Protein AF-A0A2N5Z6M2-F1 (afdb_monomer_lite)

Foldseek 3Di:
DVVVVVVVVVVVVVVPPPPDWPKDWDWADQLPPPFIKIKIKTWDDDVQKIFMKIWIQDRPPRDIAIWIQIDGPPDPDGDTDHDPVCVDPSNVSVVVVRCVVGFDAEDADDDLVVLQVLQQVQAKDADPDDPPDGIDGDSPGDDDPDDDDDDDGHDYDDDDPPSD

Sequence (164 aa):
MQKIKTISFLIVFISFHAFGQEISVKVKDFNDDGVLDTLKSFYEGGSGFGGKFCELINGKTKEIYELNTWGSYSQIKKCVIIPPALNKVENLKFLEAMNKEILPAKKNKPDASLQWILNSTFSNKVFLKHDYFDLIIFHHSEWNNEKLQLPSTYYICLKGDSLN

Radius of gyration: 23.34 Å; chains: 1; bounding box: 53×71×51 Å

Secondary structure (DSSP, 8-state):
-HHHHHHHHHHHHHTTS-----EEEEEE-SSSSSS-EEEEEEEEEETTEEEEEEEEE-TTT--EEEEE--EETT-S----PPPTTTTSGGGHHHHHHHHHHHS-EE-SS--HHHHHHHHHHHSEEE-SS-SS-SEEE---PPPP-SPP-----EE----SSTT-

pLDDT: mean 85.03, std 14.29, range [33.53, 98.5]

Structure (mmCIF, N/CA/C/O backbone):
data_AF-A0A2N5Z6M2-F1
#
_entry.id   AF-A0A2N5Z6M2-F1
#
loop_
_atom_site.group_PDB
_atom_site.id
_atom_site.type_symbol
_atom_site.label_atom_id
_atom_site.label_alt_id
_atom_site.label_comp_id
_atom_site.label_asym_id
_atom_site.label_entity_id
_atom_site.label_seq_id
_atom_site.pdbx_PDB_ins_code
_atom_site.Cartn_x
_atom_site.Cartn_y
_atom_site.Cartn_z
_atom_site.occupancy
_atom_site.B_iso_or_equiv
_atom_site.auth_seq_id
_atom_site.auth_comp_id
_atom_site.auth_asym_id
_atom_site.auth_atom_id
_atom_site.pdbx_PDB_model_num
ATOM 1 N N . MET A 1 1 ? -0.318 56.311 18.376 1.00 54.41 1 MET A N 1
ATOM 2 C CA . MET A 1 1 ? 0.200 55.626 17.164 1.00 54.41 1 MET A CA 1
ATOM 3 C C . MET A 1 1 ? 1.031 54.373 17.452 1.00 54.41 1 MET A C 1
ATOM 5 O O . MET A 1 1 ? 0.864 53.395 16.739 1.00 54.41 1 MET A O 1
ATOM 9 N N . GLN A 1 2 ? 1.892 54.355 18.478 1.00 56.62 2 GLN A N 1
ATOM 10 C CA . GLN A 1 2 ? 2.772 53.210 18.777 1.00 56.62 2 GLN A CA 1
ATOM 11 C C . GLN A 1 2 ? 2.006 51.940 19.205 1.00 56.62 2 GLN A C 1
ATOM 13 O O . GLN A 1 2 ? 2.271 50.873 18.670 1.00 56.62 2 GLN A O 1
ATOM 18 N N . LYS A 1 3 ? 0.964 52.071 20.044 1.00 53.31 3 LYS A N 1
ATOM 19 C CA . LYS A 1 3 ? 0.107 50.945 20.481 1.00 53.31 3 LYS A CA 1
ATOM 20 C C . LYS A 1 3 ? -0.637 50.236 19.335 1.00 53.31 3 LYS A C 1
ATOM 22 O O . LYS A 1 3 ? -0.810 49.026 19.386 1.00 53.31 3 LYS A O 1
ATOM 27 N N . ILE A 1 4 ? -1.033 50.968 18.288 1.00 58.31 4 ILE A N 1
ATOM 28 C CA . ILE A 1 4 ? -1.722 50.400 17.112 1.00 58.31 4 ILE A CA 1
ATOM 29 C C . ILE A 1 4 ? -0.740 49.570 16.273 1.00 58.31 4 ILE A C 1
ATOM 31 O O . ILE A 1 4 ? -1.076 48.471 15.848 1.00 58.31 4 ILE A O 1
ATOM 35 N N . LYS A 1 5 ? 0.508 50.042 16.118 1.00 54.25 5 LYS A N 1
ATOM 36 C CA . LYS A 1 5 ? 1.568 49.301 15.415 1.00 54.25 5 LYS A CA 1
ATOM 37 C C . LYS A 1 5 ? 1.941 47.995 16.130 1.00 54.25 5 LYS A C 1
ATOM 39 O O . LYS A 1 5 ? 2.175 46.996 15.461 1.00 54.25 5 LYS A O 1
ATOM 44 N N . THR A 1 6 ? 1.946 47.979 17.465 1.00 60.28 6 THR A N 1
ATOM 45 C CA . THR A 1 6 ? 2.231 46.767 18.258 1.00 60.28 6 THR A CA 1
ATOM 46 C C . THR A 1 6 ? 1.129 45.711 18.122 1.00 60.28 6 THR A C 1
ATOM 48 O O . THR A 1 6 ? 1.433 44.530 17.993 1.00 60.28 6 THR A O 1
ATOM 51 N N . ILE A 1 7 ? -0.143 46.126 18.086 1.00 60.22 7 ILE A N 1
ATOM 52 C CA . ILE A 1 7 ? -1.287 45.216 17.902 1.00 60.22 7 ILE A CA 1
ATOM 53 C C . ILE A 1 7 ? -1.278 44.609 16.493 1.00 60.22 7 ILE A C 1
ATOM 55 O O . ILE A 1 7 ? -1.448 43.401 16.348 1.00 60.22 7 ILE A O 1
ATOM 59 N N . SER A 1 8 ? -1.000 45.409 15.458 1.00 60.28 8 SER A N 1
ATOM 60 C CA . SER A 1 8 ? -0.868 44.894 14.089 1.00 60.28 8 SER A CA 1
ATOM 61 C C . SER A 1 8 ? 0.289 43.900 13.943 1.00 60.28 8 SER A C 1
ATOM 63 O O . SER A 1 8 ? 0.140 42.902 13.247 1.00 60.28 8 SER A O 1
ATOM 65 N N . PHE A 1 9 ? 1.415 44.120 14.630 1.00 59.31 9 PHE A N 1
ATOM 66 C CA . PHE A 1 9 ? 2.553 43.193 14.606 1.00 59.31 9 PHE A CA 1
ATOM 67 C C . PHE A 1 9 ? 2.221 41.843 15.270 1.00 59.31 9 PHE A C 1
ATOM 69 O O . PHE A 1 9 ? 2.621 40.792 14.773 1.00 59.31 9 PHE A O 1
ATOM 76 N N . LEU A 1 10 ? 1.429 41.859 16.348 1.00 59.31 10 LEU A N 1
ATOM 77 C CA . LEU A 1 10 ? 0.985 40.650 17.049 1.00 59.31 10 LEU A CA 1
ATOM 78 C C . LEU A 1 10 ? 0.003 39.812 16.206 1.00 59.31 10 LEU A C 1
ATOM 80 O O . LEU A 1 10 ? 0.108 38.589 16.172 1.00 59.31 10 LEU A O 1
ATOM 84 N N . ILE A 1 11 ? -0.912 40.464 15.479 1.00 60.91 11 ILE A N 1
ATOM 85 C CA . ILE A 1 11 ? -1.887 39.793 14.598 1.00 60.91 11 ILE A CA 1
ATOM 86 C C . ILE A 1 11 ? -1.182 39.091 13.426 1.00 60.91 11 ILE A C 1
ATOM 88 O O . ILE A 1 11 ? -1.547 37.973 13.057 1.00 60.91 11 ILE A O 1
ATOM 92 N N . VAL A 1 12 ? -0.125 39.700 12.881 1.00 60.72 12 VAL A N 1
ATOM 93 C CA . VAL A 1 12 ? 0.685 39.078 11.822 1.00 60.72 12 VAL A CA 1
ATOM 94 C C . VAL A 1 12 ? 1.414 37.836 12.350 1.00 60.72 12 VAL A C 1
ATOM 96 O O . VAL A 1 12 ? 1.376 36.805 11.690 1.00 60.72 12 VAL A O 1
ATOM 99 N N . PHE A 1 13 ? 1.985 37.865 13.560 1.00 57.84 13 PHE A N 1
ATOM 100 C CA . PHE A 1 13 ? 2.694 36.707 14.132 1.00 57.84 13 PHE A CA 1
ATOM 101 C C . PHE A 1 13 ? 1.789 35.507 14.466 1.00 57.84 13 PHE A C 1
ATOM 103 O O . PHE A 1 13 ? 2.201 34.358 14.287 1.00 57.84 13 PHE A O 1
ATOM 110 N N . ILE A 1 14 ? 0.545 35.751 14.892 1.00 58.34 14 ILE A N 1
ATOM 111 C CA . ILE A 1 14 ? -0.434 34.682 15.173 1.00 58.34 14 ILE A CA 1
ATOM 112 C C . ILE A 1 14 ? -0.875 33.977 13.877 1.00 58.34 14 ILE A C 1
ATOM 114 O O . ILE A 1 14 ? -1.179 32.787 13.887 1.00 58.34 14 ILE A O 1
ATOM 118 N N . SER A 1 15 ? -0.821 34.674 12.739 1.00 56.00 15 SER A N 1
ATOM 119 C CA . SER A 1 15 ? -1.231 34.136 11.434 1.00 56.00 15 SER A CA 1
ATOM 120 C C . SER A 1 15 ? -0.229 33.135 10.830 1.00 56.00 15 SER A C 1
ATOM 122 O O . SER A 1 15 ? -0.586 32.394 9.920 1.00 56.00 15 SER A O 1
ATOM 124 N N . PHE A 1 16 ? 1.015 33.080 11.328 1.00 53.47 16 PHE A N 1
ATOM 125 C CA . PHE A 1 16 ? 2.088 32.237 10.771 1.00 53.47 16 PHE A CA 1
ATOM 126 C C . PHE A 1 16 ? 2.223 30.836 11.398 1.00 53.47 16 PHE A C 1
ATOM 128 O O . PHE A 1 16 ? 3.071 30.064 10.961 1.00 53.47 16 PHE A O 1
ATOM 135 N N . HIS A 1 17 ? 1.397 30.468 12.385 1.00 48.59 17 HIS A N 1
ATOM 136 C CA . HIS A 1 17 ? 1.554 29.203 13.128 1.00 48.59 17 HIS A CA 1
ATOM 137 C C . HIS A 1 17 ? 0.588 28.078 12.709 1.00 48.59 17 HIS A C 1
ATOM 139 O O . HIS A 1 17 ? 0.512 27.056 13.383 1.00 48.59 17 HIS A O 1
ATOM 145 N N . ALA A 1 18 ? -0.139 28.227 11.598 1.00 49.69 18 ALA A N 1
ATOM 146 C CA . ALA A 1 18 ? -1.180 27.275 11.191 1.00 49.69 18 ALA A CA 1
ATOM 147 C C . ALA A 1 18 ? -0.801 26.354 10.012 1.00 49.69 18 ALA A C 1
ATOM 149 O O . ALA A 1 18 ? -1.686 25.835 9.336 1.00 49.69 18 ALA A O 1
ATOM 150 N N . PHE A 1 19 ? 0.487 26.096 9.767 1.00 49.47 19 PHE A N 1
ATOM 151 C CA . PHE A 1 19 ? 0.894 24.973 8.909 1.00 49.47 19 PHE A CA 1
ATOM 152 C C . PHE A 1 19 ? 0.887 23.679 9.735 1.00 49.47 19 PHE A C 1
ATOM 154 O O . PHE A 1 19 ? 1.931 23.152 10.108 1.00 49.47 19 PHE A O 1
ATOM 161 N N . GLY A 1 20 ? -0.308 23.209 10.097 1.00 55.62 20 GLY A N 1
ATOM 162 C CA . GLY A 1 20 ? -0.488 21.911 10.744 1.00 55.62 20 GLY A CA 1
ATOM 163 C C . GLY A 1 20 ? -0.348 20.784 9.723 1.00 55.62 20 GLY A C 1
ATOM 164 O O . GLY A 1 20 ? -0.907 20.872 8.630 1.00 55.62 20 GLY A O 1
ATOM 165 N N . GLN A 1 21 ? 0.386 19.725 10.071 1.00 67.75 21 GLN A N 1
ATOM 166 C CA . GLN A 1 21 ? 0.310 18.450 9.353 1.00 67.75 21 GLN A CA 1
ATOM 167 C C . GLN A 1 21 ? -1.160 18.003 9.319 1.00 67.75 21 GLN A C 1
ATOM 169 O O . GLN A 1 21 ? -1.847 18.057 10.341 1.00 67.75 21 GLN A O 1
ATOM 174 N N . GLU A 1 22 ? -1.664 17.597 8.152 1.00 74.62 22 GLU A N 1
ATOM 175 C CA . GLU A 1 22 ? -3.037 17.106 8.024 1.00 74.62 22 GLU A CA 1
ATOM 176 C C . GLU A 1 22 ? -3.124 15.726 8.687 1.00 74.62 22 GLU A C 1
ATOM 178 O O . GLU A 1 22 ? -2.757 14.709 8.097 1.00 74.62 22 GLU A O 1
ATOM 183 N N . ILE A 1 23 ? -3.546 15.713 9.952 1.00 88.94 23 ILE A N 1
ATOM 184 C CA . ILE A 1 23 ? -3.786 14.494 10.721 1.00 88.94 23 ILE A CA 1
ATOM 185 C C . ILE A 1 23 ? -5.243 14.085 10.502 1.00 88.94 23 ILE A C 1
ATOM 187 O O . ILE A 1 23 ? -6.164 14.809 10.882 1.00 88.94 23 ILE A O 1
ATOM 191 N N . SER A 1 24 ? -5.460 12.906 9.921 1.00 93.88 24 SER A N 1
ATOM 192 C CA . SER A 1 24 ? -6.771 12.265 9.862 1.00 93.88 24 SER A CA 1
ATOM 193 C C . SER A 1 24 ? -6.926 11.301 11.029 1.00 93.88 24 SER A C 1
ATOM 195 O O . SER A 1 24 ? -6.037 10.492 11.294 1.00 93.88 24 SER A O 1
ATOM 197 N N . VAL A 1 25 ? -8.071 11.351 11.707 1.00 96.69 25 VAL A N 1
ATOM 198 C CA . VAL A 1 25 ? -8.466 10.355 12.707 1.00 96.69 25 VAL A CA 1
ATOM 199 C C . VAL A 1 25 ? -9.883 9.903 12.390 1.00 96.69 25 VAL A C 1
ATOM 201 O O . VAL A 1 25 ? -10.806 10.715 12.336 1.00 96.69 25 VAL A O 1
ATOM 204 N N . LYS A 1 26 ? -10.063 8.601 12.174 1.00 97.81 26 LYS A N 1
ATOM 205 C CA . LYS A 1 26 ? -11.357 7.972 11.898 1.00 97.81 26 LYS A CA 1
ATOM 206 C C . LYS A 1 26 ? -11.610 6.896 12.941 1.00 97.81 26 LYS A C 1
ATOM 208 O O . LYS A 1 26 ? -10.765 6.033 13.154 1.00 97.81 26 LYS A O 1
ATOM 213 N N . VAL A 1 27 ? -12.779 6.947 13.568 1.00 98.06 27 VAL A N 1
ATOM 214 C CA . VAL A 1 27 ? -13.232 5.935 14.526 1.00 98.06 27 VAL A CA 1
ATOM 215 C C . VAL A 1 27 ? -14.420 5.216 13.911 1.00 98.06 27 VAL A C 1
ATOM 217 O O . VAL A 1 27 ? -15.441 5.839 13.619 1.00 98.06 27 VAL A O 1
ATOM 220 N N . LYS A 1 28 ? -14.255 3.925 13.645 1.00 97.81 28 LYS A N 1
ATOM 221 C CA . LYS A 1 28 ? -15.252 3.084 12.980 1.00 97.81 28 LYS A CA 1
ATOM 222 C C . LYS A 1 28 ? -14.946 1.625 13.303 1.00 97.81 28 LYS A C 1
ATOM 224 O O . LYS A 1 28 ? -13.788 1.280 13.465 1.00 97.81 28 LYS A O 1
ATOM 229 N N . ASP A 1 29 ? -15.968 0.786 13.351 1.00 97.75 29 ASP A N 1
ATOM 230 C CA . ASP A 1 29 ? -15.803 -0.661 13.216 1.00 97.75 29 ASP A CA 1
ATOM 231 C C . ASP A 1 29 ? -15.365 -0.974 11.770 1.00 97.75 29 ASP A C 1
ATOM 233 O O . ASP A 1 29 ? -16.144 -0.810 10.821 1.00 97.75 29 ASP A O 1
ATOM 237 N N . PHE A 1 30 ? -14.077 -1.272 11.571 1.00 97.44 30 PHE A N 1
ATOM 238 C CA . PHE A 1 30 ? -13.528 -1.532 10.235 1.00 97.44 30 PHE A CA 1
ATOM 239 C C . PHE A 1 30 ? -13.606 -3.009 9.851 1.00 97.44 30 PHE A C 1
ATOM 241 O O . PHE A 1 30 ? -13.607 -3.300 8.655 1.00 97.44 30 PHE A O 1
ATOM 248 N N . ASN A 1 31 ? -13.657 -3.932 10.817 1.00 96.50 31 ASN A N 1
ATOM 249 C CA . ASN A 1 31 ? -13.721 -5.375 10.568 1.00 96.50 31 ASN A CA 1
ATOM 250 C C . ASN A 1 31 ? -15.138 -5.977 10.710 1.00 96.50 31 ASN A C 1
ATOM 252 O O . ASN A 1 31 ? -15.329 -7.154 10.381 1.00 96.50 31 ASN A O 1
ATOM 256 N N . ASP A 1 32 ? -16.133 -5.165 11.065 1.00 96.12 32 ASP A N 1
ATOM 257 C CA . ASP A 1 32 ? -17.525 -5.528 11.355 1.00 96.12 32 ASP A CA 1
ATOM 258 C C . ASP A 1 32 ? -17.648 -6.530 12.521 1.00 96.12 32 ASP A C 1
ATOM 260 O O . ASP A 1 32 ? -18.444 -7.473 12.457 1.00 96.12 32 ASP A O 1
ATOM 264 N N . ASP A 1 33 ? -16.828 -6.374 13.567 1.00 96.38 33 ASP A N 1
ATOM 265 C CA . ASP A 1 33 ? -16.851 -7.239 14.757 1.00 96.38 33 ASP A CA 1
ATOM 266 C C . ASP A 1 33 ? -17.696 -6.693 15.925 1.00 96.38 33 ASP A C 1
ATOM 268 O O . ASP A 1 33 ? -17.813 -7.343 16.973 1.00 96.38 33 ASP A O 1
ATOM 272 N N . GLY A 1 34 ? -18.325 -5.530 15.730 1.00 97.31 34 GLY A N 1
ATOM 273 C CA . GLY A 1 34 ? -19.147 -4.830 16.711 1.00 97.31 34 GLY A CA 1
ATOM 274 C C . GLY A 1 34 ? -18.359 -3.928 17.665 1.00 97.31 34 GLY A C 1
ATOM 275 O O . GLY A 1 34 ? -18.972 -3.297 18.531 1.00 97.31 34 GLY A O 1
ATOM 276 N N . VAL A 1 35 ? -17.029 -3.846 17.540 1.00 98.12 35 VAL A N 1
ATOM 277 C CA . VAL A 1 35 ? -16.158 -2.992 18.356 1.00 98.12 35 VAL A CA 1
ATOM 278 C C . VAL A 1 35 ? -15.569 -1.869 17.500 1.00 98.12 35 VAL A C 1
ATOM 280 O O . VAL A 1 35 ? -15.160 -2.060 16.364 1.00 98.12 35 VAL A O 1
ATOM 283 N N . LEU A 1 36 ? -15.534 -0.650 18.045 1.00 98.50 36 LEU A N 1
ATOM 284 C CA . LEU A 1 36 ? -14.969 0.499 17.336 1.00 98.50 36 LEU A CA 1
ATOM 285 C C . LEU A 1 36 ? -13.439 0.459 17.330 1.00 98.50 36 LEU A C 1
ATOM 287 O O . LEU A 1 36 ? -12.815 0.439 18.392 1.00 98.50 36 LEU A O 1
ATOM 291 N N . ASP A 1 37 ? -12.853 0.583 16.145 1.00 98.44 37 ASP A N 1
ATOM 292 C CA . ASP A 1 37 ? -11.417 0.717 15.922 1.00 98.44 37 ASP A CA 1
ATOM 293 C C . ASP A 1 37 ? -11.022 2.180 15.681 1.00 98.44 37 ASP A C 1
ATOM 295 O O . ASP A 1 37 ? -11.861 3.056 15.453 1.00 98.44 37 ASP A O 1
ATOM 299 N N . THR A 1 38 ? -9.718 2.460 15.703 1.00 98.50 38 THR A N 1
ATOM 300 C CA . THR A 1 38 ? -9.173 3.791 15.391 1.00 98.50 38 THR A CA 1
ATOM 301 C C . THR A 1 38 ? -8.182 3.712 14.240 1.00 98.50 38 THR A C 1
ATOM 303 O O . THR A 1 38 ? -7.205 2.982 14.323 1.00 98.50 38 THR A O 1
ATOM 306 N N . LEU A 1 39 ? -8.396 4.511 13.198 1.00 98.25 39 LEU A N 1
ATOM 307 C CA . LEU A 1 39 ? -7.478 4.696 12.078 1.00 98.25 39 LEU A CA 1
ATOM 308 C C . LEU A 1 39 ? -6.929 6.120 12.124 1.00 98.25 39 LEU A C 1
ATOM 310 O O . LEU A 1 39 ? -7.695 7.081 12.035 1.00 98.25 39 LEU A O 1
ATOM 314 N N . LYS A 1 40 ? -5.614 6.261 12.243 1.00 97.75 40 LYS A N 1
ATOM 315 C CA . LYS A 1 40 ? -4.915 7.542 12.163 1.00 97.75 40 LYS A CA 1
ATOM 316 C C . LYS A 1 40 ? -4.068 7.576 10.908 1.00 97.75 40 LYS A C 1
ATOM 318 O O . LYS A 1 40 ? -3.464 6.571 10.540 1.00 97.75 40 LYS A O 1
ATOM 323 N N . SER A 1 41 ? -3.990 8.726 10.262 1.00 96.44 41 SER A N 1
ATOM 324 C CA . SER A 1 41 ? -3.071 8.938 9.152 1.00 96.44 41 SER A CA 1
ATOM 325 C C . SER A 1 41 ? -2.539 10.360 9.168 1.00 96.44 41 SER A C 1
ATOM 327 O O . SER A 1 41 ? -3.187 11.273 9.677 1.00 96.44 41 SER A O 1
ATOM 329 N N . PHE A 1 42 ? -1.345 10.552 8.626 1.00 94.69 42 PHE A N 1
ATOM 330 C CA . PHE A 1 42 ? -0.809 11.882 8.370 1.00 94.69 42 PHE A CA 1
ATOM 331 C C . PHE A 1 42 ? 0.147 11.847 7.186 1.00 94.69 42 PHE A C 1
ATOM 333 O O . PHE A 1 42 ? 0.745 10.813 6.872 1.00 94.69 42 PHE A O 1
ATOM 340 N N . TYR A 1 43 ? 0.278 12.986 6.512 1.00 92.56 43 TYR A N 1
ATOM 341 C CA . TYR A 1 43 ? 1.350 13.205 5.551 1.00 92.56 43 TYR A CA 1
ATOM 342 C C . TYR A 1 43 ? 2.532 13.873 6.248 1.00 92.56 43 TYR A C 1
ATOM 344 O O . TYR A 1 43 ? 2.373 14.894 6.916 1.00 92.56 43 TYR A O 1
ATOM 352 N N . GLU A 1 44 ? 3.720 13.323 6.036 1.00 89.31 44 GLU A N 1
ATOM 353 C CA . GLU A 1 44 ? 4.975 13.933 6.449 1.00 89.31 44 GLU A CA 1
ATOM 354 C C . GLU A 1 44 ? 5.879 14.108 5.231 1.00 89.31 44 GLU A C 1
ATOM 356 O O . GLU A 1 44 ? 5.991 13.227 4.373 1.00 89.31 44 GLU A O 1
ATOM 361 N N . GLY A 1 45 ? 6.523 15.269 5.138 1.00 88.44 45 GLY A N 1
ATOM 362 C CA . GLY A 1 45 ? 7.422 15.584 4.041 1.00 88.44 45 GLY A CA 1
ATOM 363 C C . GLY A 1 45 ? 8.437 16.651 4.420 1.00 88.44 45 GLY A C 1
ATOM 364 O O . GLY A 1 45 ? 8.177 17.518 5.250 1.00 88.44 45 GLY A O 1
ATOM 365 N N . GLY A 1 46 ? 9.596 16.579 3.778 1.00 86.38 46 GLY A N 1
ATOM 366 C CA . GLY A 1 46 ? 10.697 17.525 3.906 1.00 86.38 46 GLY A CA 1
ATOM 367 C C . GLY A 1 46 ? 11.406 17.723 2.569 1.00 86.38 46 GLY A C 1
ATOM 368 O O . GLY A 1 46 ? 10.859 17.419 1.505 1.00 86.38 46 GLY A O 1
ATOM 369 N N . SER A 1 47 ? 12.635 18.237 2.608 1.00 87.31 47 SER A N 1
ATOM 370 C CA . SER A 1 47 ? 13.423 18.468 1.393 1.00 87.31 47 SER A CA 1
ATOM 371 C C . SER A 1 47 ? 13.798 17.138 0.728 1.00 87.31 47 SER A C 1
ATOM 373 O O . SER A 1 47 ? 14.653 16.407 1.219 1.00 87.31 47 SER A O 1
ATOM 375 N N . GLY A 1 48 ? 13.129 16.810 -0.381 1.00 89.12 48 GLY A N 1
ATOM 376 C CA . GLY A 1 48 ? 13.429 15.639 -1.213 1.00 89.12 48 GLY A CA 1
ATOM 377 C C . GLY A 1 48 ? 12.767 14.320 -0.798 1.00 89.12 48 GLY A C 1
ATOM 378 O O . GLY A 1 48 ? 12.904 13.336 -1.522 1.00 89.12 48 GLY A O 1
ATOM 379 N N . PHE A 1 49 ? 12.032 14.276 0.314 1.00 92.69 49 PHE A N 1
ATOM 380 C CA . PHE A 1 49 ? 11.463 13.040 0.855 1.00 92.69 49 PHE A CA 1
ATOM 381 C C . PHE A 1 49 ? 10.087 13.278 1.468 1.00 92.69 49 PHE A C 1
ATOM 383 O O . PHE A 1 49 ? 9.870 14.303 2.113 1.00 92.69 49 PHE A O 1
ATOM 390 N N . GLY A 1 50 ? 9.177 12.319 1.314 1.00 92.50 50 GLY A N 1
ATOM 391 C CA . GLY A 1 50 ? 7.877 12.378 1.968 1.00 92.50 50 GLY A CA 1
ATOM 392 C C . GLY A 1 50 ? 7.013 11.148 1.734 1.00 92.50 50 GLY A C 1
ATOM 393 O O . GLY A 1 50 ? 7.373 10.213 1.009 1.00 92.50 50 GLY A O 1
ATOM 394 N N . GLY A 1 51 ? 5.851 11.146 2.374 1.00 92.62 51 GLY A N 1
ATOM 395 C CA . GLY A 1 51 ? 4.857 10.095 2.240 1.00 92.62 51 GLY A CA 1
ATOM 396 C C . GLY A 1 51 ? 3.790 10.167 3.321 1.00 92.62 51 GLY A C 1
ATOM 397 O O . GLY A 1 51 ? 3.799 11.038 4.186 1.00 92.62 51 GLY A O 1
ATOM 398 N N . LYS A 1 52 ? 2.855 9.225 3.255 1.00 94.00 52 LYS A N 1
ATOM 399 C CA . LYS A 1 52 ? 1.810 9.063 4.261 1.00 94.00 52 LYS A CA 1
ATOM 400 C C . LYS A 1 52 ? 2.197 7.967 5.238 1.00 94.00 52 LYS A C 1
ATOM 402 O O . LYS A 1 52 ? 2.694 6.927 4.812 1.00 94.00 52 LYS A O 1
ATOM 407 N N . PHE A 1 53 ? 1.905 8.182 6.507 1.00 95.31 53 PHE A N 1
ATOM 408 C CA . PHE A 1 53 ? 1.881 7.146 7.529 1.00 95.31 53 PHE A CA 1
ATOM 409 C C . PHE A 1 53 ? 0.428 6.851 7.902 1.00 95.31 53 PHE A C 1
ATOM 411 O O . PHE A 1 53 ? -0.416 7.750 7.875 1.00 95.31 53 PHE A O 1
ATOM 418 N N . CYS A 1 54 ? 0.130 5.598 8.230 1.00 96.69 54 CYS A N 1
ATOM 419 C CA . CYS A 1 54 ? -1.162 5.187 8.747 1.00 96.69 54 CYS A CA 1
ATOM 420 C C . CYS A 1 54 ? -1.018 4.109 9.815 1.00 96.69 54 CYS A C 1
ATOM 422 O O . CYS A 1 54 ? -0.311 3.120 9.627 1.00 96.69 54 CYS A O 1
ATOM 424 N N . GLU A 1 55 ? -1.741 4.319 10.908 1.00 97.44 55 GLU A N 1
ATOM 425 C CA . GLU A 1 55 ? -1.849 3.445 12.067 1.00 97.44 55 GLU A CA 1
ATOM 426 C C . GLU A 1 55 ? -3.311 3.015 12.213 1.00 97.44 55 GLU A C 1
ATOM 428 O O . GLU A 1 55 ? -4.211 3.857 12.204 1.00 97.44 55 GLU A O 1
ATOM 433 N N . LEU A 1 56 ? -3.553 1.718 12.372 1.00 98.31 56 LEU A N 1
ATOM 434 C CA . LEU A 1 56 ? -4.846 1.166 12.758 1.00 98.31 56 LEU A CA 1
ATOM 435 C C . LEU A 1 56 ? -4.705 0.477 14.113 1.00 98.31 56 LEU A C 1
ATOM 437 O O . LEU A 1 56 ? -3.874 -0.411 14.276 1.00 98.31 56 LEU A O 1
ATOM 441 N N . ILE A 1 57 ? -5.544 0.867 15.068 1.00 98.31 57 ILE A N 1
ATOM 442 C CA . ILE A 1 57 ? -5.636 0.274 16.402 1.00 98.31 57 ILE A CA 1
ATOM 443 C C . ILE A 1 57 ? -6.938 -0.518 16.478 1.00 98.31 57 ILE A C 1
ATOM 445 O O . ILE A 1 57 ? -8.020 0.072 16.406 1.00 98.31 57 ILE A O 1
ATOM 449 N N . ASN A 1 58 ? -6.828 -1.832 16.671 1.00 97.94 58 ASN A N 1
ATOM 450 C CA . ASN A 1 58 ? -7.976 -2.706 16.881 1.00 97.94 58 ASN A CA 1
ATOM 451 C C . ASN A 1 58 ? -8.630 -2.385 18.237 1.00 97.94 58 ASN A C 1
ATOM 453 O O . ASN A 1 58 ? -7.991 -2.449 19.293 1.00 97.94 58 ASN A O 1
ATOM 457 N N . GLY A 1 59 ? -9.917 -2.050 18.226 1.00 97.69 59 GLY A N 1
ATOM 458 C CA . GLY A 1 59 ? -10.672 -1.676 19.417 1.00 97.69 59 GLY A CA 1
ATOM 459 C C . GLY A 1 59 ? -10.776 -2.789 20.455 1.00 97.69 59 GLY A C 1
ATOM 460 O O . GLY A 1 59 ? -10.745 -2.513 21.661 1.00 97.69 59 GLY A O 1
ATOM 461 N N . LYS A 1 60 ? -10.856 -4.035 19.986 1.00 96.62 60 LYS A N 1
ATOM 462 C CA . LYS A 1 60 ? -11.062 -5.252 20.770 1.00 96.62 60 LYS A CA 1
ATOM 463 C C . LYS A 1 60 ? -9.760 -5.828 21.316 1.00 96.62 60 LYS A C 1
ATOM 465 O O . LYS A 1 60 ? -9.683 -6.112 22.508 1.00 96.62 60 LYS A O 1
ATOM 470 N N . THR A 1 61 ? -8.743 -5.994 20.468 1.00 96.38 61 THR A N 1
ATOM 471 C CA . THR A 1 61 ? -7.469 -6.640 20.848 1.00 96.38 61 THR A CA 1
ATOM 472 C C . THR A 1 61 ? -6.394 -5.653 21.292 1.00 96.38 61 THR A C 1
ATOM 474 O O . THR A 1 61 ? -5.437 -6.061 21.943 1.00 96.38 61 THR A O 1
ATOM 477 N N . LYS A 1 62 ? -6.548 -4.361 20.966 1.00 97.12 62 LYS A N 1
ATOM 478 C CA . LYS A 1 62 ? -5.527 -3.309 21.136 1.00 97.12 62 LYS A CA 1
ATOM 479 C C . LYS A 1 62 ? -4.257 -3.520 20.309 1.00 97.12 62 LYS A C 1
ATOM 481 O O . LYS A 1 62 ? -3.284 -2.798 20.505 1.00 97.12 62 LYS A O 1
ATOM 486 N N . GLU A 1 63 ? -4.268 -4.468 19.373 1.00 96.62 63 GLU A N 1
ATOM 487 C CA . GLU A 1 63 ? -3.197 -4.620 18.391 1.00 96.62 63 GLU A CA 1
ATOM 488 C C . GLU A 1 63 ? -3.108 -3.384 17.495 1.00 96.62 63 GLU A C 1
ATOM 490 O O . GLU A 1 63 ? -4.123 -2.765 17.160 1.00 96.62 63 GLU A O 1
ATOM 495 N N . ILE A 1 64 ? -1.880 -3.056 17.099 1.00 97.12 64 ILE A N 1
ATOM 496 C CA . ILE A 1 64 ? -1.559 -1.898 16.272 1.00 97.12 64 ILE A CA 1
ATOM 497 C C . ILE A 1 64 ? -0.959 -2.391 14.958 1.00 97.12 64 ILE A C 1
ATOM 499 O O . ILE A 1 64 ? -0.042 -3.214 14.947 1.00 97.12 64 ILE A O 1
ATOM 503 N N . TYR A 1 65 ? -1.488 -1.876 13.855 1.00 97.06 65 TYR A N 1
ATOM 504 C CA . TYR A 1 65 ? -1.044 -2.159 12.499 1.00 97.06 65 TYR A CA 1
ATOM 505 C C . TYR A 1 65 ? -0.573 -0.866 11.846 1.00 97.06 65 TYR A C 1
ATOM 507 O O . TYR A 1 65 ? -1.266 0.147 11.902 1.00 97.06 65 TYR A O 1
ATOM 515 N N . GLU A 1 66 ? 0.583 -0.904 11.190 1.00 96.12 66 GLU A N 1
ATOM 516 C CA . GLU A 1 66 ? 1.198 0.276 10.585 1.00 96.12 66 GLU A CA 1
ATOM 517 C C . GLU A 1 66 ? 1.517 0.040 9.111 1.00 96.12 66 GLU A C 1
ATOM 519 O O . GLU A 1 66 ? 1.981 -1.032 8.715 1.00 96.12 66 GLU A O 1
ATOM 524 N N . LEU A 1 67 ? 1.291 1.069 8.297 1.00 95.50 67 LEU A N 1
ATOM 525 C CA . LEU A 1 67 ? 1.731 1.140 6.910 1.00 95.50 67 LEU A CA 1
ATOM 526 C C . LEU A 1 67 ? 2.235 2.549 6.611 1.00 95.50 67 LEU A C 1
ATOM 528 O O . LEU A 1 67 ? 1.685 3.541 7.088 1.00 95.50 67 LEU A O 1
ATOM 532 N N . ASN A 1 68 ? 3.250 2.653 5.758 1.00 93.44 68 A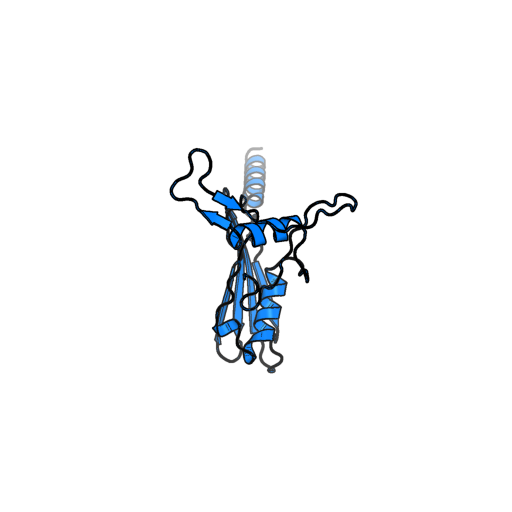SN A N 1
ATOM 533 C CA . ASN A 1 68 ? 3.701 3.943 5.262 1.00 93.44 68 ASN A CA 1
ATOM 534 C C . ASN A 1 68 ? 4.063 3.890 3.779 1.00 93.44 68 ASN A C 1
ATOM 536 O O . ASN A 1 68 ? 4.346 2.839 3.204 1.00 93.44 68 ASN A O 1
ATOM 540 N N . THR A 1 69 ? 4.032 5.062 3.160 1.00 93.81 69 THR A N 1
ATOM 541 C CA . THR A 1 69 ? 4.408 5.282 1.766 1.00 93.81 69 THR A CA 1
ATOM 542 C C . THR A 1 69 ? 5.591 6.235 1.690 1.00 93.81 69 THR A C 1
ATOM 544 O O . THR A 1 69 ? 5.667 7.051 0.776 1.00 93.81 69 THR A O 1
ATOM 547 N N . TRP A 1 70 ? 6.523 6.175 2.639 1.00 92.06 70 TRP A N 1
ATOM 548 C CA . TRP A 1 70 ? 7.692 7.049 2.651 1.00 92.06 70 TRP A CA 1
ATOM 549 C C . TRP A 1 70 ? 8.658 6.749 1.503 1.00 92.06 70 TRP A C 1
ATOM 551 O O . TRP A 1 70 ? 8.820 5.611 1.067 1.00 92.06 70 TRP A O 1
ATOM 561 N N . GLY A 1 71 ? 9.272 7.794 0.953 1.00 91.81 71 GLY A 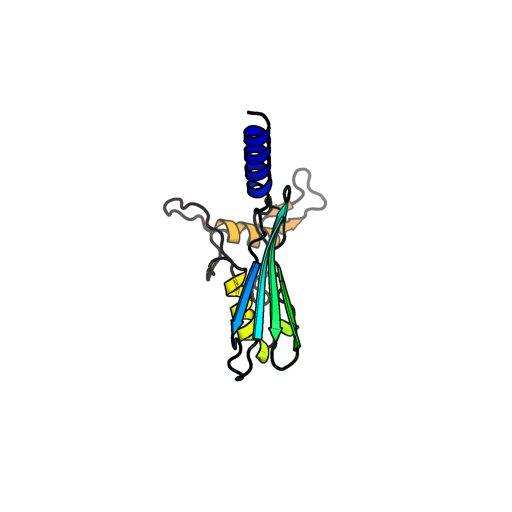N 1
ATOM 562 C CA . GLY A 1 71 ? 10.308 7.660 -0.065 1.00 91.81 71 GLY A CA 1
ATOM 563 C C . GLY A 1 71 ? 10.729 8.994 -0.663 1.00 91.81 71 GLY A C 1
ATOM 564 O O . GLY A 1 71 ? 10.106 10.028 -0.421 1.00 91.81 71 GLY A O 1
ATOM 565 N N . SER A 1 72 ? 11.787 8.952 -1.470 1.00 91.31 72 SER A N 1
ATOM 566 C CA . SER A 1 72 ? 12.274 10.134 -2.182 1.00 91.31 72 SER A CA 1
ATOM 567 C C . SER A 1 72 ? 11.272 10.587 -3.245 1.00 91.31 72 SER A C 1
ATOM 569 O O . SER A 1 72 ? 10.690 9.756 -3.946 1.00 91.31 72 SER A O 1
ATOM 571 N N . TYR A 1 73 ? 11.126 11.899 -3.430 1.00 88.38 73 TYR A N 1
ATOM 572 C CA . TYR A 1 73 ? 10.320 12.464 -4.520 1.00 88.38 73 TYR A CA 1
ATOM 573 C C . TYR A 1 73 ? 10.882 12.141 -5.912 1.00 88.38 73 TYR A C 1
ATOM 575 O O . TYR A 1 73 ? 10.159 12.229 -6.898 1.00 88.38 73 TYR A O 1
ATOM 583 N N . SER A 1 74 ? 12.153 11.734 -6.002 1.00 88.44 74 SER A N 1
ATOM 584 C CA . SER A 1 74 ? 12.776 11.287 -7.253 1.00 88.44 74 SER A CA 1
ATOM 585 C C . SER A 1 74 ? 12.463 9.830 -7.624 1.00 88.44 74 SER A C 1
ATOM 587 O O . SER A 1 74 ? 12.880 9.366 -8.684 1.00 88.44 74 SER A O 1
ATOM 589 N N . GLN A 1 75 ? 11.749 9.082 -6.775 1.00 89.19 75 GLN A N 1
ATOM 590 C CA . GLN A 1 75 ? 11.386 7.697 -7.072 1.00 89.19 75 GLN A CA 1
ATOM 591 C C . GLN A 1 75 ? 10.254 7.622 -8.102 1.00 89.19 75 GLN A C 1
ATOM 593 O O . GLN A 1 75 ? 9.153 8.112 -7.871 1.00 89.19 75 GLN A O 1
ATOM 598 N N . ILE A 1 76 ? 10.501 6.909 -9.203 1.00 87.50 76 ILE A N 1
ATOM 599 C CA . ILE A 1 76 ? 9.491 6.615 -10.236 1.00 87.50 76 ILE A CA 1
ATOM 600 C C . ILE A 1 76 ? 8.541 5.469 -9.848 1.00 87.50 76 ILE A C 1
ATOM 602 O O . ILE A 1 76 ? 7.470 5.325 -10.431 1.00 87.50 76 ILE A O 1
ATOM 606 N N . LYS A 1 77 ? 8.927 4.640 -8.866 1.00 89.50 77 LYS A N 1
ATOM 607 C CA . LYS A 1 77 ? 8.100 3.578 -8.272 1.00 89.50 77 LYS A CA 1
ATOM 608 C C . LYS A 1 77 ? 8.393 3.433 -6.782 1.00 89.50 77 LYS A C 1
ATOM 610 O O . LYS A 1 77 ? 9.510 3.697 -6.340 1.00 89.50 77 LYS A O 1
ATOM 615 N N . LYS A 1 78 ? 7.408 2.940 -6.031 1.00 90.00 78 LYS A N 1
ATOM 616 C CA . LYS A 1 78 ? 7.523 2.630 -4.602 1.00 90.00 78 LYS A CA 1
ATOM 617 C C . LYS A 1 78 ? 6.886 1.278 -4.313 1.00 90.00 78 LYS A C 1
ATOM 619 O O . LYS A 1 78 ? 5.792 1.002 -4.800 1.00 90.00 78 LYS A O 1
ATOM 624 N N . CYS A 1 79 ? 7.564 0.460 -3.516 1.00 89.44 79 CYS A N 1
ATOM 625 C CA . CYS A 1 79 ? 7.023 -0.798 -3.014 1.00 89.44 79 CYS A CA 1
ATOM 626 C C . CYS A 1 79 ? 6.592 -0.599 -1.563 1.00 89.44 79 CYS A C 1
ATOM 628 O O . CYS A 1 79 ? 7.411 -0.230 -0.726 1.00 89.44 79 CYS A O 1
ATOM 630 N N . VAL A 1 80 ? 5.317 -0.849 -1.273 1.00 91.56 80 VAL A N 1
ATOM 631 C CA . VAL A 1 80 ? 4.790 -0.873 0.095 1.00 91.56 80 VAL A CA 1
ATOM 632 C C . VAL A 1 80 ? 4.657 -2.333 0.500 1.00 91.56 80 VAL A C 1
ATOM 634 O O . VAL A 1 80 ? 3.889 -3.080 -0.107 1.00 91.56 80 VAL A O 1
ATOM 637 N N . ILE A 1 81 ? 5.449 -2.753 1.483 1.00 89.12 81 ILE A N 1
ATOM 638 C CA . ILE A 1 81 ? 5.428 -4.126 1.991 1.00 89.12 81 ILE A CA 1
ATOM 639 C C . ILE A 1 81 ? 4.292 -4.233 3.004 1.00 89.12 81 ILE A C 1
ATOM 641 O O . ILE A 1 81 ? 4.243 -3.460 3.958 1.00 89.12 81 ILE A O 1
ATOM 645 N N . ILE A 1 82 ? 3.389 -5.192 2.803 1.00 91.12 82 ILE A N 1
ATOM 646 C CA . ILE A 1 82 ? 2.312 -5.465 3.756 1.00 91.12 82 ILE A CA 1
ATOM 647 C C . ILE A 1 82 ? 2.853 -6.365 4.875 1.00 91.12 82 ILE A C 1
ATOM 649 O O . ILE A 1 82 ? 3.332 -7.464 4.575 1.00 91.12 82 ILE A O 1
ATOM 653 N N . PRO A 1 83 ? 2.777 -5.952 6.154 1.00 90.25 83 PRO A N 1
ATOM 654 C CA . PRO A 1 83 ? 3.203 -6.782 7.273 1.00 90.25 83 PRO A CA 1
ATOM 655 C C . PRO A 1 83 ? 2.444 -8.119 7.309 1.00 90.25 83 PRO A C 1
ATOM 657 O O . PRO A 1 83 ? 1.224 -8.123 7.122 1.00 90.25 83 PRO A O 1
ATOM 660 N N . PRO A 1 84 ? 3.104 -9.253 7.622 1.00 91.38 84 PRO A N 1
ATOM 661 C CA . PRO A 1 84 ? 2.447 -10.562 7.652 1.00 91.38 84 PRO A CA 1
ATOM 662 C C . PRO A 1 84 ? 1.217 -10.621 8.562 1.00 91.38 84 PRO A C 1
ATOM 664 O O . PRO A 1 84 ? 0.232 -11.264 8.215 1.00 91.38 84 PRO A O 1
ATOM 667 N N . ALA A 1 85 ? 1.243 -9.913 9.697 1.00 92.62 85 ALA A N 1
ATOM 668 C CA . ALA A 1 85 ? 0.112 -9.838 10.619 1.00 92.62 85 ALA A CA 1
ATOM 669 C C . ALA A 1 85 ? -1.125 -9.182 9.983 1.00 92.62 85 ALA A C 1
ATOM 671 O O . ALA A 1 85 ? -2.240 -9.649 10.194 1.00 92.62 85 ALA A O 1
ATO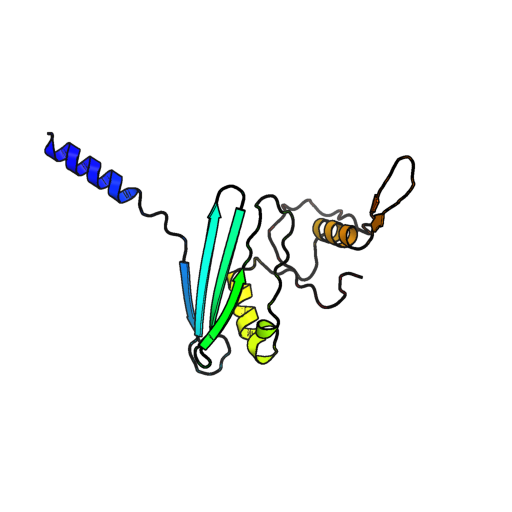M 672 N N . LEU A 1 86 ? -0.930 -8.148 9.162 1.00 92.38 86 LEU A N 1
ATOM 673 C CA . LEU A 1 86 ? -2.009 -7.448 8.463 1.00 92.38 86 LEU A CA 1
ATOM 674 C C . LEU A 1 86 ? -2.514 -8.233 7.237 1.00 92.38 86 LEU A C 1
ATOM 676 O O . LEU A 1 86 ? -3.641 -8.042 6.797 1.00 92.38 86 LEU A O 1
ATOM 680 N N . ASN A 1 87 ? -1.695 -9.145 6.704 1.00 91.31 87 ASN A N 1
ATOM 681 C CA . ASN A 1 87 ? -2.044 -10.004 5.569 1.00 91.31 87 ASN A CA 1
ATOM 682 C C . ASN A 1 87 ? -2.790 -11.295 5.969 1.00 91.31 87 ASN A C 1
ATOM 684 O O . ASN A 1 87 ? -3.058 -12.144 5.117 1.00 91.31 87 ASN A O 1
ATOM 688 N N . LYS A 1 88 ? -3.103 -11.480 7.257 1.00 93.75 88 LYS A N 1
ATOM 689 C CA . LYS A 1 88 ? -3.927 -12.604 7.720 1.00 93.75 88 LYS A CA 1
ATOM 690 C C . LYS A 1 88 ? -5.388 -12.421 7.302 1.00 93.75 88 LYS A C 1
ATOM 692 O O . LYS A 1 88 ? -5.856 -11.292 7.159 1.00 93.75 88 LYS A O 1
ATOM 697 N N . VAL A 1 89 ? -6.116 -13.528 7.135 1.00 93.81 89 VAL A N 1
ATOM 698 C CA . VAL A 1 89 ? -7.505 -13.526 6.635 1.00 93.81 89 VAL A CA 1
ATOM 699 C C . VAL A 1 89 ? -8.419 -12.680 7.523 1.00 93.81 89 VAL A C 1
ATOM 701 O O . VAL A 1 89 ? -9.208 -11.886 7.016 1.00 93.81 89 VAL A O 1
ATOM 704 N N . GLU A 1 90 ? -8.260 -12.793 8.838 1.00 93.12 90 GLU A N 1
ATOM 705 C CA . GLU A 1 90 ? -9.003 -12.037 9.847 1.00 93.12 90 GLU A CA 1
ATOM 706 C C . GLU A 1 90 ? -8.776 -10.516 9.777 1.00 93.12 90 GLU A C 1
ATOM 708 O O . GLU A 1 90 ? -9.644 -9.749 10.186 1.00 93.12 90 GLU A O 1
ATOM 713 N N . ASN A 1 91 ? -7.656 -10.071 9.198 1.00 95.44 91 ASN A N 1
ATOM 714 C CA . ASN A 1 91 ? -7.248 -8.667 9.149 1.00 95.44 91 ASN A CA 1
ATOM 715 C C . ASN A 1 91 ? -7.411 -8.033 7.757 1.00 95.44 91 ASN A C 1
ATOM 717 O O . ASN A 1 91 ? -7.071 -6.865 7.566 1.00 95.44 91 ASN A O 1
ATOM 721 N N . LEU A 1 92 ? -7.966 -8.750 6.771 1.00 94.75 92 LEU A N 1
ATOM 722 C CA . LEU A 1 92 ? -8.098 -8.237 5.400 1.00 94.75 92 LEU A CA 1
ATOM 723 C C . LEU A 1 92 ? -8.935 -6.956 5.308 1.00 94.75 92 LEU A C 1
ATOM 725 O O . LEU A 1 92 ? -8.626 -6.086 4.495 1.00 94.75 92 LEU A O 1
ATOM 729 N N . LYS A 1 93 ? -9.959 -6.807 6.154 1.00 97.12 93 LYS A N 1
ATOM 730 C CA . LYS A 1 93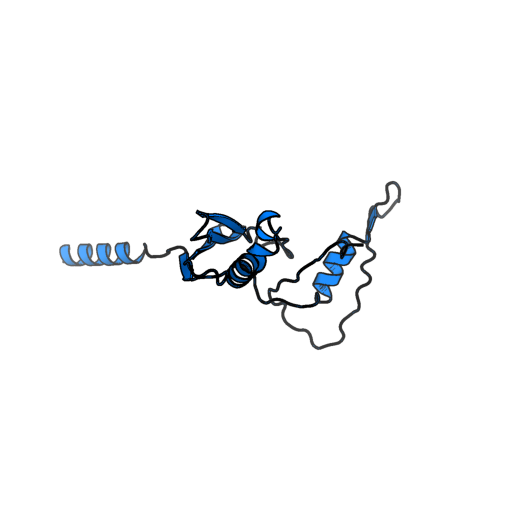 ? -10.766 -5.579 6.206 1.00 97.12 93 LYS A CA 1
ATOM 731 C C . LYS A 1 93 ? -9.981 -4.388 6.764 1.00 97.12 93 LYS A C 1
ATOM 733 O O . LYS A 1 93 ? -10.110 -3.277 6.255 1.00 97.12 93 LYS A O 1
ATOM 738 N N . PHE A 1 94 ? -9.104 -4.622 7.743 1.00 97.69 94 PHE A N 1
ATOM 739 C CA . PHE A 1 94 ? -8.161 -3.605 8.216 1.00 97.69 94 PHE A CA 1
ATOM 740 C C . PHE A 1 94 ? -7.182 -3.206 7.119 1.00 97.69 94 PHE A C 1
ATOM 742 O O . PHE A 1 94 ? -7.001 -2.017 6.863 1.00 97.69 94 PHE A O 1
ATOM 749 N N . LEU A 1 95 ? -6.618 -4.183 6.405 1.00 96.31 95 LEU A N 1
ATOM 750 C CA . LEU A 1 95 ? -5.747 -3.920 5.262 1.00 96.31 95 LEU A CA 1
ATOM 751 C C . LEU A 1 95 ? -6.455 -3.085 4.184 1.00 96.31 95 LEU A C 1
ATOM 753 O O . LEU A 1 95 ? -5.870 -2.149 3.643 1.00 96.31 95 LEU A O 1
ATOM 757 N N . GLU A 1 96 ? -7.713 -3.396 3.868 1.00 95.69 96 GLU A N 1
ATOM 758 C CA . GLU A 1 96 ? -8.515 -2.622 2.916 1.00 95.69 96 GLU A CA 1
ATOM 759 C C . GLU A 1 96 ? -8.736 -1.180 3.391 1.00 95.69 96 GLU A C 1
ATOM 761 O O . GLU A 1 96 ? -8.527 -0.241 2.616 1.00 95.69 96 GLU A O 1
ATOM 766 N N . ALA A 1 97 ? -9.099 -0.993 4.663 1.00 97.06 97 ALA A N 1
ATOM 767 C CA . ALA A 1 97 ? -9.294 0.323 5.261 1.00 97.06 97 ALA A CA 1
ATOM 768 C C . ALA A 1 97 ? -8.013 1.170 5.215 1.00 97.06 97 ALA A C 1
ATOM 770 O O . ALA A 1 97 ? -8.052 2.317 4.766 1.00 97.06 97 ALA A O 1
ATOM 771 N N . MET A 1 98 ? -6.871 0.592 5.600 1.00 97.19 98 MET A N 1
ATOM 772 C CA . MET A 1 98 ? -5.577 1.276 5.558 1.00 97.19 98 MET A CA 1
ATOM 773 C C . MET A 1 98 ? -5.147 1.592 4.120 1.00 97.19 98 MET A C 1
ATOM 775 O O . MET A 1 98 ? -4.721 2.709 3.835 1.00 97.19 98 MET A O 1
ATOM 779 N N . ASN A 1 99 ? -5.318 0.660 3.176 1.00 95.69 99 ASN A N 1
ATOM 780 C CA . ASN A 1 99 ? -4.995 0.896 1.766 1.00 95.69 99 ASN A CA 1
ATOM 781 C C . ASN A 1 99 ? -5.818 2.042 1.174 1.00 95.69 99 ASN A C 1
ATOM 783 O O . ASN A 1 99 ? -5.273 2.874 0.454 1.00 95.69 99 ASN A O 1
ATOM 787 N N . LYS A 1 100 ? -7.115 2.115 1.493 1.00 95.06 100 LYS A N 1
ATOM 788 C CA . LYS A 1 100 ? -7.989 3.210 1.051 1.00 95.06 100 LYS A CA 1
ATOM 789 C C . LYS A 1 100 ? -7.544 4.574 1.590 1.00 95.06 100 LYS A C 1
ATOM 791 O O . LYS A 1 100 ? -7.819 5.592 0.960 1.00 95.06 100 LYS A O 1
ATOM 796 N N . GLU A 1 101 ? -6.878 4.591 2.739 1.00 95.25 101 GLU A N 1
ATOM 797 C CA . GLU A 1 101 ? -6.400 5.806 3.392 1.00 95.25 101 GLU A CA 1
ATOM 798 C C . GLU A 1 101 ? -5.095 6.338 2.780 1.00 95.25 101 GLU A C 1
ATOM 800 O O . GLU A 1 101 ? -4.963 7.539 2.511 1.00 95.25 101 GLU A O 1
ATOM 805 N N . ILE A 1 102 ? -4.119 5.452 2.545 1.00 93.94 102 ILE A N 1
ATOM 806 C CA . ILE A 1 102 ? -2.759 5.874 2.171 1.00 93.94 102 ILE A CA 1
ATOM 807 C C . ILE A 1 102 ? -2.387 5.646 0.714 1.00 93.94 102 ILE A C 1
ATOM 809 O O . ILE A 1 102 ? -1.489 6.334 0.220 1.00 93.94 102 ILE A O 1
ATOM 813 N N . LEU A 1 103 ? -3.016 4.688 0.032 1.00 94.75 103 LEU A N 1
ATOM 814 C CA . LEU A 1 103 ? -2.662 4.356 -1.342 1.00 94.75 103 LEU A CA 1
ATOM 815 C C . LEU A 1 103 ? -3.485 5.192 -2.334 1.00 94.75 103 LEU A C 1
ATOM 817 O O . LEU A 1 103 ? -4.619 5.578 -2.048 1.00 94.75 103 LEU A O 1
ATOM 821 N N . PRO A 1 104 ? -2.922 5.488 -3.517 1.00 93.69 104 PRO A N 1
ATOM 822 C CA . PRO A 1 104 ? -3.657 6.121 -4.610 1.00 93.69 104 PRO A CA 1
ATOM 823 C C . PRO A 1 104 ? -4.740 5.181 -5.174 1.00 93.69 104 PRO A C 1
ATOM 825 O O . PRO A 1 104 ? -5.013 4.112 -4.636 1.00 93.69 104 PRO A O 1
ATOM 828 N N . ALA A 1 105 ? -5.358 5.542 -6.298 1.00 93.62 105 ALA A N 1
ATOM 829 C CA . ALA A 1 105 ? -6.301 4.652 -6.967 1.00 93.62 105 ALA A CA 1
ATOM 830 C C . ALA A 1 105 ? -5.639 3.317 -7.365 1.00 93.62 105 ALA A C 1
ATOM 832 O O . ALA A 1 105 ? -4.497 3.282 -7.834 1.00 93.62 105 ALA A O 1
ATOM 833 N N . LYS A 1 106 ? -6.374 2.214 -7.203 1.00 94.25 106 LYS A N 1
ATOM 834 C CA . LYS A 1 106 ? -5.936 0.884 -7.637 1.00 94.25 106 LYS A CA 1
ATOM 835 C C . LYS A 1 106 ? -6.095 0.739 -9.147 1.00 94.25 106 LYS A C 1
ATOM 837 O O . LYS A 1 106 ? -7.142 1.088 -9.689 1.00 94.25 106 LYS A O 1
ATOM 842 N N . LYS A 1 107 ? -5.114 0.128 -9.808 1.00 92.75 107 LYS A N 1
ATOM 843 C CA . LYS A 1 107 ? -5.262 -0.445 -11.151 1.00 92.75 107 LYS A CA 1
ATOM 844 C C . LYS A 1 107 ? -5.117 -1.965 -11.101 1.00 92.75 107 LYS A C 1
ATOM 846 O O . LYS A 1 107 ? -4.461 -2.516 -10.220 1.00 92.75 107 LYS A O 1
ATOM 851 N N . ASN A 1 108 ? -5.735 -2.639 -12.068 1.00 89.62 108 ASN A N 1
ATOM 852 C CA . ASN A 1 108 ? -5.660 -4.098 -12.187 1.00 89.62 108 ASN A CA 1
ATOM 853 C C . ASN A 1 108 ? -4.387 -4.566 -12.905 1.00 89.62 108 ASN A C 1
ATOM 855 O O . ASN A 1 108 ? -3.920 -5.667 -12.645 1.00 89.62 108 ASN A O 1
ATOM 859 N N . LYS A 1 109 ? -3.832 -3.735 -13.795 1.00 87.06 109 LYS A N 1
ATOM 860 C CA . LYS A 1 109 ? -2.611 -4.017 -14.555 1.00 87.06 109 LYS A CA 1
ATOM 861 C C . LYS A 1 109 ? -1.705 -2.782 -14.610 1.00 87.06 109 LYS A C 1
ATOM 863 O O . LYS A 1 109 ? -2.239 -1.667 -14.558 1.00 87.06 109 LYS A O 1
ATOM 868 N N . PRO A 1 110 ? -0.373 -2.957 -14.695 1.00 88.06 110 PRO A N 1
ATOM 869 C CA . PRO A 1 110 ? 0.533 -1.850 -14.974 1.00 88.06 110 PRO A CA 1
ATOM 870 C C . PRO A 1 110 ? 0.237 -1.249 -16.354 1.00 88.06 110 PRO A C 1
ATOM 872 O O . PRO A 1 110 ? -0.268 -1.930 -17.247 1.00 88.06 110 PRO A O 1
ATOM 875 N N . ASP A 1 111 ? 0.547 0.032 -16.527 1.00 86.94 111 ASP A N 1
ATOM 876 C CA . ASP A 1 111 ? 0.713 0.601 -17.868 1.00 86.94 111 ASP A CA 1
ATOM 877 C C . ASP A 1 111 ? 2.038 0.138 -18.502 1.00 86.94 111 ASP A C 1
ATOM 879 O O . ASP A 1 111 ? 2.859 -0.510 -17.850 1.00 86.94 111 ASP A O 1
ATOM 883 N N . ALA A 1 112 ? 2.251 0.482 -19.776 1.00 85.50 112 ALA A N 1
ATOM 884 C CA . ALA A 1 112 ? 3.444 0.080 -20.521 1.00 85.50 112 ALA A CA 1
ATOM 885 C C . ALA A 1 112 ? 4.752 0.541 -19.849 1.00 85.50 112 ALA A C 1
ATOM 887 O O . ALA A 1 112 ? 5.732 -0.200 -19.846 1.00 85.50 112 ALA A O 1
ATOM 888 N N . SER A 1 113 ? 4.764 1.726 -19.230 1.00 86.62 113 SER A N 1
ATOM 889 C CA . SER A 1 113 ? 5.946 2.264 -18.549 1.00 86.62 113 SER A CA 1
ATOM 890 C C . SER A 1 113 ? 6.265 1.485 -17.276 1.00 86.62 113 SER A C 1
ATOM 892 O O . SER A 1 113 ? 7.407 1.076 -17.068 1.00 86.62 113 SER A O 1
ATOM 894 N N . LEU A 1 114 ? 5.269 1.232 -16.422 1.00 87.94 114 LEU A N 1
ATOM 895 C CA . LEU A 1 114 ? 5.467 0.433 -15.217 1.00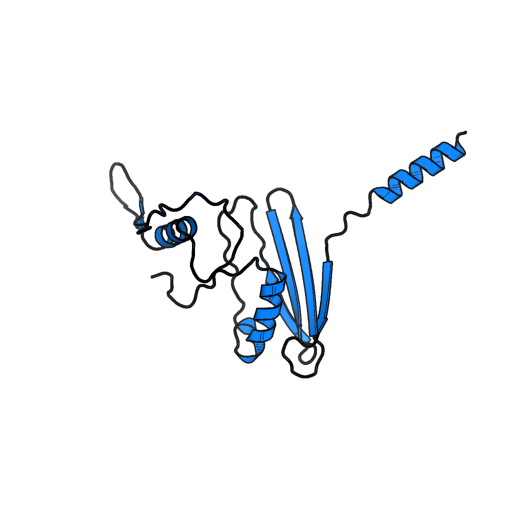 87.94 114 LEU A CA 1
ATOM 896 C C . LEU A 1 114 ? 5.806 -1.018 -15.572 1.00 87.94 114 LEU A C 1
ATOM 898 O O . LEU A 1 114 ? 6.687 -1.596 -14.943 1.00 87.94 114 LEU A O 1
ATOM 902 N N . GLN A 1 115 ? 5.172 -1.590 -16.596 1.00 87.69 115 GLN A N 1
ATOM 903 C CA . GLN A 1 115 ? 5.496 -2.928 -17.090 1.00 87.69 115 GLN A CA 1
ATOM 904 C C . GLN A 1 115 ? 6.944 -3.000 -17.582 1.00 87.69 115 GLN A C 1
ATOM 906 O O . GLN A 1 115 ? 7.658 -3.927 -17.213 1.00 87.69 115 GLN A O 1
ATOM 911 N N . TRP A 1 116 ? 7.410 -1.995 -18.329 1.00 86.81 116 TRP A N 1
ATOM 912 C CA . TRP A 1 116 ? 8.808 -1.884 -18.741 1.00 86.81 116 TRP A CA 1
ATOM 913 C C . TRP A 1 116 ? 9.754 -1.854 -17.537 1.00 86.81 116 TRP A C 1
ATOM 915 O O . TRP A 1 116 ? 10.711 -2.625 -17.500 1.00 86.81 116 TRP A O 1
ATOM 925 N N . ILE A 1 117 ? 9.470 -1.032 -16.518 1.00 87.81 117 ILE A N 1
ATOM 926 C CA . ILE A 1 117 ? 10.290 -0.947 -15.296 1.00 87.81 117 ILE A CA 1
ATOM 927 C C . ILE A 1 117 ? 10.317 -2.290 -14.554 1.00 87.81 117 ILE A C 1
ATOM 929 O O . ILE A 1 117 ? 11.370 -2.709 -14.067 1.00 87.81 117 ILE A O 1
ATOM 933 N N . LEU A 1 118 ? 9.164 -2.952 -14.424 1.00 86.44 118 LEU A N 1
ATOM 934 C CA . LEU A 1 118 ? 9.053 -4.245 -13.751 1.00 86.44 118 LEU A CA 1
ATOM 935 C C . LEU A 1 118 ? 9.844 -5.306 -14.514 1.00 86.44 118 LEU A C 1
ATOM 937 O O . LEU A 1 118 ? 10.792 -5.850 -13.958 1.00 86.44 118 LEU A O 1
ATOM 941 N N . ASN A 1 119 ? 9.554 -5.510 -15.798 1.00 86.19 119 ASN A N 1
ATOM 942 C CA . ASN A 1 119 ? 10.244 -6.495 -16.629 1.00 86.19 119 ASN A CA 1
ATOM 943 C C . ASN A 1 119 ? 11.749 -6.244 -16.669 1.00 86.19 119 ASN A C 1
ATOM 945 O O . ASN A 1 119 ? 12.525 -7.181 -16.555 1.00 86.19 119 ASN A O 1
ATOM 949 N N . SER A 1 120 ? 12.179 -4.985 -16.737 1.00 85.31 120 SER A N 1
ATOM 950 C CA . SER A 1 120 ? 13.605 -4.653 -16.731 1.00 85.31 120 SER A CA 1
ATOM 951 C C . SER A 1 120 ? 14.311 -5.030 -15.425 1.00 85.31 120 SER A C 1
ATOM 953 O O . SER A 1 120 ? 15.500 -5.346 -15.419 1.00 85.31 120 SER A O 1
ATOM 955 N N . THR A 1 121 ? 13.576 -5.011 -14.309 1.00 83.31 121 THR A N 1
ATOM 956 C CA . THR A 1 121 ? 14.104 -5.394 -12.993 1.00 83.31 121 THR A CA 1
ATOM 957 C C . THR A 1 121 ? 14.338 -6.906 -12.903 1.00 83.31 121 THR A C 1
ATOM 959 O O . THR A 1 121 ? 15.315 -7.319 -12.285 1.00 83.31 121 THR A O 1
ATOM 962 N N . PHE A 1 122 ? 13.475 -7.721 -13.518 1.00 80.31 122 PHE A N 1
ATOM 963 C CA . PHE A 1 122 ? 13.491 -9.185 -13.357 1.00 80.31 122 PHE A CA 1
ATOM 964 C C . PHE A 1 122 ? 14.088 -9.935 -14.550 1.00 80.31 122 PHE A C 1
ATOM 966 O O . PHE A 1 122 ? 14.680 -10.994 -14.385 1.00 80.31 122 PHE A O 1
ATOM 973 N N . SER A 1 123 ? 13.999 -9.355 -15.743 1.00 85.56 123 SER A N 1
ATOM 974 C CA . SER A 1 123 ? 14.489 -9.930 -16.988 1.00 85.56 123 SER A CA 1
ATOM 975 C C . SER A 1 123 ? 15.689 -9.133 -17.485 1.00 85.56 123 SER A C 1
ATOM 977 O O . SER A 1 123 ? 15.606 -8.248 -18.343 1.00 85.56 123 SER A O 1
ATOM 979 N N . ASN A 1 124 ? 16.839 -9.418 -16.884 1.00 85.94 124 ASN A N 1
ATOM 980 C CA . ASN A 1 124 ? 18.111 -8.842 -17.284 1.00 85.94 124 ASN A CA 1
ATOM 981 C C . ASN A 1 124 ? 19.238 -9.870 -17.191 1.00 85.94 124 ASN A C 1
ATOM 983 O O . ASN A 1 124 ? 19.126 -10.912 -16.546 1.00 85.94 124 ASN A O 1
ATOM 987 N N . LYS A 1 125 ? 20.332 -9.575 -17.888 1.00 87.00 125 LYS A N 1
ATOM 988 C CA . LYS A 1 125 ? 21.543 -10.384 -17.882 1.00 87.00 125 LYS A CA 1
ATOM 989 C C . LYS A 1 125 ? 22.749 -9.479 -17.715 1.00 87.00 125 LYS A C 1
ATOM 991 O O . LYS A 1 125 ? 23.033 -8.655 -18.583 1.00 87.00 125 LYS A O 1
ATOM 996 N N . VAL A 1 126 ? 23.459 -9.673 -16.611 1.00 87.88 126 VAL A N 1
ATOM 997 C CA . VAL A 1 126 ? 24.751 -9.035 -16.353 1.00 87.88 126 VAL A CA 1
ATOM 998 C C . VAL A 1 126 ? 25.843 -9.811 -17.091 1.00 87.88 126 VAL A C 1
ATOM 1000 O O . VAL A 1 126 ? 25.870 -11.045 -17.052 1.00 87.88 126 VAL A O 1
ATOM 1003 N N . PHE A 1 127 ? 26.752 -9.104 -17.757 1.00 84.25 127 PHE A N 1
ATOM 1004 C CA . PHE A 1 127 ? 27.927 -9.690 -18.399 1.00 84.25 127 PHE A CA 1
ATOM 1005 C C . PHE A 1 127 ? 29.170 -9.381 -17.571 1.00 84.25 127 PHE A C 1
ATOM 1007 O O . PHE A 1 127 ? 29.434 -8.236 -17.239 1.00 84.25 127 PHE A O 1
ATOM 1014 N N . LEU A 1 128 ? 29.949 -10.413 -17.241 1.00 78.75 128 LEU A N 1
ATOM 1015 C CA . LEU A 1 128 ? 31.197 -10.247 -16.483 1.00 78.75 128 LEU A CA 1
ATOM 1016 C C . LEU A 1 128 ? 32.401 -9.915 -17.381 1.00 78.75 128 LEU A C 1
ATOM 1018 O O . LEU A 1 128 ? 33.424 -9.455 -16.885 1.00 78.75 128 LEU A O 1
ATOM 1022 N N . LYS A 1 129 ? 32.303 -10.201 -18.686 1.00 77.25 129 LYS A N 1
ATOM 1023 C CA . LYS A 1 129 ? 33.347 -9.964 -19.694 1.00 77.25 129 LYS A CA 1
ATOM 1024 C C . LYS A 1 129 ? 32.706 -9.706 -21.056 1.00 77.25 129 LYS A C 1
ATOM 1026 O O . LYS A 1 129 ? 32.401 -10.651 -21.781 1.00 77.25 129 LYS A O 1
ATOM 1031 N N . HIS A 1 130 ? 32.482 -8.442 -21.379 1.00 85.06 130 HIS A N 1
ATOM 1032 C CA . HIS A 1 130 ? 32.112 -7.996 -22.717 1.00 85.06 130 HIS A CA 1
ATOM 1033 C C . HIS A 1 130 ? 32.711 -6.605 -22.933 1.00 85.06 130 HIS A C 1
ATOM 1035 O O . HIS A 1 130 ? 32.685 -5.783 -22.024 1.00 85.06 130 HIS A O 1
ATOM 1041 N N . ASP A 1 131 ? 33.246 -6.333 -24.120 1.00 90.50 131 ASP A N 1
ATOM 1042 C CA . ASP A 1 131 ? 34.094 -5.150 -24.341 1.00 90.50 131 ASP A CA 1
ATOM 1043 C C . ASP A 1 131 ? 33.326 -3.815 -24.312 1.00 90.50 131 ASP A C 1
ATOM 1045 O O . ASP A 1 131 ? 33.930 -2.750 -24.210 1.00 90.50 131 ASP A O 1
ATOM 1049 N N . TYR A 1 132 ? 31.992 -3.867 -24.402 1.00 88.38 132 TYR A N 1
ATOM 1050 C CA . TYR A 1 132 ? 31.143 -2.679 -24.570 1.00 88.38 132 TYR A CA 1
ATOM 1051 C C . TYR A 1 132 ? 29.913 -2.598 -23.658 1.00 88.38 132 TYR A C 1
ATOM 1053 O O . TYR A 1 132 ? 29.286 -1.543 -23.597 1.00 88.38 132 TYR A O 1
ATOM 1061 N N . PHE A 1 133 ? 29.512 -3.689 -22.998 1.00 86.69 133 PHE A N 1
ATOM 1062 C CA . PHE A 1 133 ? 28.222 -3.744 -22.299 1.00 86.69 133 PHE A CA 1
ATOM 1063 C C . PHE A 1 133 ? 28.293 -4.644 -21.075 1.00 86.69 133 PHE A C 1
ATOM 1065 O O . PHE A 1 133 ? 28.628 -5.815 -21.197 1.00 86.69 133 PHE A O 1
ATOM 1072 N N . ASP A 1 134 ? 27.839 -4.135 -19.935 1.00 91.06 134 ASP A N 1
ATOM 1073 C CA . ASP A 1 134 ? 27.825 -4.900 -18.682 1.00 91.06 134 ASP A CA 1
ATOM 1074 C C . ASP A 1 134 ? 26.423 -5.431 -18.331 1.00 91.06 134 ASP A C 1
ATOM 1076 O O . ASP A 1 134 ? 26.269 -6.252 -17.427 1.00 91.06 134 ASP A O 1
ATOM 1080 N N . LEU A 1 135 ? 25.382 -4.996 -19.056 1.00 88.38 135 LEU A N 1
ATOM 1081 C CA . LEU A 1 135 ? 23.981 -5.326 -18.791 1.00 88.38 135 LEU A CA 1
ATOM 1082 C C . LEU A 1 135 ? 23.154 -5.333 -20.083 1.00 88.38 135 LEU A C 1
ATOM 1084 O O . LEU A 1 135 ? 23.180 -4.372 -20.849 1.00 88.38 135 LEU A O 1
ATOM 1088 N N . ILE A 1 136 ? 22.354 -6.380 -20.277 1.00 87.38 136 ILE A N 1
ATOM 1089 C CA . ILE A 1 136 ? 21.253 -6.392 -21.248 1.00 87.38 136 ILE A CA 1
ATOM 1090 C C . ILE A 1 136 ? 19.936 -6.530 -20.494 1.00 87.38 136 ILE A C 1
ATOM 1092 O O . ILE A 1 136 ? 19.821 -7.333 -19.569 1.00 87.38 136 ILE A O 1
ATOM 1096 N N . ILE A 1 137 ? 18.943 -5.753 -20.916 1.00 86.88 137 ILE A N 1
ATOM 1097 C CA . ILE A 1 137 ? 17.603 -5.725 -20.340 1.00 86.88 137 ILE A CA 1
ATOM 1098 C C . ILE A 1 137 ? 16.608 -6.246 -21.378 1.00 86.88 137 ILE A C 1
ATOM 1100 O O . ILE A 1 137 ? 16.503 -5.696 -22.475 1.00 86.88 137 ILE A O 1
ATOM 1104 N N . PHE A 1 138 ? 15.843 -7.274 -21.021 1.00 84.38 138 PHE A N 1
ATOM 1105 C CA . PHE A 1 138 ? 14.814 -7.868 -21.870 1.00 84.38 138 PHE A CA 1
ATOM 1106 C C . PHE A 1 138 ? 13.436 -7.418 -21.384 1.00 84.38 138 PHE A C 1
ATOM 1108 O O . PHE A 1 138 ? 12.741 -8.094 -20.633 1.00 84.38 138 PHE A O 1
ATOM 1115 N N . HIS A 1 139 ? 13.036 -6.220 -21.795 1.00 76.88 139 HIS A N 1
ATOM 1116 C CA . HIS A 1 139 ? 11.867 -5.563 -21.215 1.00 76.88 139 HIS A CA 1
ATOM 1117 C C . HIS A 1 139 ? 10.507 -6.104 -21.704 1.00 76.88 139 HIS A C 1
ATOM 1119 O O . HIS A 1 139 ? 9.494 -5.790 -21.082 1.00 76.88 139 HIS A O 1
ATOM 1125 N N . HIS A 1 140 ? 10.448 -6.868 -22.807 1.00 78.38 140 HIS A N 1
ATOM 1126 C CA . HIS A 1 140 ? 9.226 -7.474 -23.385 1.00 78.38 140 HIS A CA 1
ATOM 1127 C C . HIS A 1 140 ? 7.968 -6.579 -23.329 1.00 78.38 140 HIS A C 1
ATOM 1129 O O . HIS A 1 140 ? 6.884 -7.035 -22.975 1.00 78.38 140 HIS A O 1
ATOM 1135 N N . SER A 1 141 ? 8.114 -5.279 -23.592 1.00 75.12 141 SER A N 1
ATOM 1136 C CA . SER A 1 141 ? 7.012 -4.321 -23.439 1.00 75.12 141 SER A CA 1
ATOM 1137 C C . SER A 1 141 ? 6.311 -4.107 -24.771 1.00 75.12 141 SER A C 1
ATOM 1139 O O . SER A 1 141 ? 6.971 -3.917 -25.792 1.00 75.12 141 SER A O 1
ATOM 1141 N N . GLU A 1 142 ? 4.983 -4.099 -24.747 1.00 78.75 142 GLU A N 1
ATOM 1142 C CA . GLU A 1 142 ? 4.170 -3.715 -25.896 1.00 78.75 142 GLU A CA 1
ATOM 1143 C C . GLU A 1 142 ? 4.083 -2.188 -25.970 1.00 78.75 142 GLU A C 1
ATOM 1145 O O . GLU A 1 142 ? 3.762 -1.514 -24.987 1.00 78.75 142 GLU A O 1
ATOM 1150 N N . TRP A 1 143 ? 4.381 -1.627 -27.140 1.00 76.31 143 TRP A N 1
ATOM 1151 C CA . TRP A 1 143 ? 4.211 -0.199 -27.378 1.00 76.31 143 TRP A CA 1
ATOM 1152 C C . TRP A 1 143 ? 2.724 0.129 -27.479 1.00 76.31 143 TRP A C 1
ATOM 1154 O O . TRP A 1 143 ? 2.003 -0.458 -28.286 1.00 76.31 143 TRP A O 1
ATOM 1164 N N . ASN A 1 144 ? 2.265 1.083 -26.669 1.00 75.75 144 ASN A N 1
ATOM 1165 C CA . ASN A 1 144 ? 0.904 1.583 -26.780 1.00 75.75 144 ASN A CA 1
ATOM 1166 C C . ASN A 1 144 ? 0.826 2.619 -27.917 1.00 75.75 144 ASN A C 1
ATOM 1168 O O . ASN A 1 144 ? 1.524 3.630 -27.873 1.00 75.75 144 ASN A O 1
ATOM 1172 N N . ASN A 1 145 ? -0.036 2.372 -28.906 1.00 81.62 145 ASN A N 1
ATOM 1173 C CA . ASN A 1 145 ? -0.305 3.287 -30.024 1.00 81.62 145 ASN A CA 1
ATOM 1174 C C . ASN A 1 145 ? -1.489 4.235 -29.755 1.00 81.62 145 ASN A C 1
ATOM 1176 O O . ASN A 1 145 ? -1.899 4.994 -30.634 1.00 81.62 145 ASN A O 1
ATOM 1180 N N . GLU A 1 146 ? -2.078 4.177 -28.563 1.00 83.50 146 GLU A N 1
ATOM 1181 C CA . GLU A 1 146 ? -3.127 5.096 -28.139 1.00 83.50 146 GLU A CA 1
ATOM 1182 C C . GLU A 1 146 ? -2.590 6.518 -27.927 1.00 83.50 146 GLU A C 1
ATOM 1184 O O . GLU A 1 146 ? -1.390 6.777 -27.806 1.00 83.50 146 GLU A O 1
ATOM 1189 N N . LYS A 1 147 ? -3.519 7.474 -27.846 1.00 85.12 147 LYS A N 1
ATOM 1190 C CA . LYS A 1 147 ? -3.202 8.871 -27.552 1.00 85.12 147 LYS A CA 1
ATOM 1191 C C . LYS A 1 147 ? -2.474 8.976 -26.210 1.00 85.12 147 LYS A C 1
ATOM 1193 O O . LYS A 1 147 ? -2.963 8.474 -25.201 1.00 85.12 147 LYS A O 1
ATOM 1198 N N . LEU A 1 148 ? -1.354 9.700 -26.205 1.00 83.56 148 LEU A N 1
ATOM 1199 C CA . LEU A 1 148 ? -0.569 9.975 -25.006 1.00 83.56 148 LEU A CA 1
ATOM 1200 C C . LEU A 1 148 ? -1.462 10.524 -23.881 1.00 83.56 148 LEU A C 1
ATOM 1202 O O . LEU A 1 148 ? -2.152 11.532 -24.056 1.00 83.56 148 LEU A O 1
ATOM 1206 N N . GLN A 1 149 ? -1.420 9.862 -22.728 1.00 82.50 149 GLN A N 1
ATOM 1207 C CA . GLN A 1 149 ? -2.075 10.305 -21.501 1.00 82.50 149 GLN A CA 1
ATOM 1208 C C . GLN A 1 149 ? -1.019 10.774 -20.505 1.00 82.50 149 GLN A C 1
ATOM 1210 O O . GLN A 1 149 ? 0.087 10.234 -20.457 1.00 82.50 149 GLN A O 1
ATOM 1215 N N . LEU A 1 150 ? -1.365 11.774 -19.695 1.00 83.31 150 LEU A N 1
ATOM 1216 C CA . LEU A 1 150 ? -0.497 12.185 -18.600 1.00 83.31 150 LEU A CA 1
ATOM 1217 C C . LEU A 1 150 ? -0.412 11.058 -17.560 1.00 83.31 150 LEU A C 1
ATOM 1219 O O . LEU A 1 150 ? -1.439 10.449 -17.239 1.00 83.31 150 LEU A O 1
ATOM 1223 N N . PRO A 1 151 ? 0.784 10.777 -17.017 1.00 79.69 151 PRO A N 1
ATOM 1224 C CA . PRO A 1 151 ? 0.929 9.780 -15.974 1.00 79.69 151 PRO A CA 1
ATOM 1225 C C . PRO A 1 151 ? 0.154 10.216 -14.728 1.00 79.69 151 PRO A C 1
ATOM 1227 O O . PRO A 1 151 ? 0.231 11.359 -14.282 1.00 79.69 151 PRO A O 1
ATOM 1230 N N . SER A 1 152 ? -0.592 9.277 -14.160 1.00 88.06 152 SER A N 1
ATOM 1231 C CA . SER A 1 152 ? -1.308 9.437 -12.896 1.00 88.06 152 SER A CA 1
ATOM 1232 C C . SER A 1 152 ? -0.667 8.544 -11.843 1.00 88.06 152 SER A C 1
ATOM 1234 O O . SER A 1 152 ? -0.296 7.419 -12.169 1.00 88.06 152 SER A O 1
ATOM 1236 N N . THR A 1 153 ? -0.626 8.959 -10.581 1.00 90.94 153 THR A N 1
ATOM 1237 C CA . THR A 1 153 ? -0.208 8.070 -9.489 1.00 90.94 153 THR A CA 1
ATOM 1238 C C . THR A 1 153 ? -1.268 6.991 -9.251 1.00 90.94 153 THR A C 1
ATOM 1240 O O . THR A 1 153 ? -2.443 7.300 -9.061 1.00 90.94 153 THR A O 1
ATOM 1243 N N . TYR A 1 154 ? -0.864 5.722 -9.249 1.00 94.12 154 TYR A N 1
ATOM 1244 C CA . TYR A 1 154 ? -1.718 4.574 -8.934 1.00 94.12 154 TYR A CA 1
ATOM 1245 C C . TYR A 1 154 ? -0.908 3.498 -8.213 1.00 94.12 154 TYR A C 1
ATOM 1247 O O . TYR A 1 154 ? 0.319 3.575 -8.144 1.00 94.12 154 TYR A O 1
ATOM 1255 N N . TYR A 1 155 ? -1.594 2.488 -7.687 1.00 94.31 155 TYR A N 1
ATOM 1256 C CA . TYR A 1 155 ? -0.949 1.274 -7.202 1.00 94.31 155 TYR A CA 1
ATOM 1257 C C . TYR A 1 155 ? -1.512 0.039 -7.900 1.00 94.31 155 TYR A C 1
ATOM 1259 O O . TYR A 1 155 ? -2.648 0.028 -8.381 1.00 94.31 155 TYR A O 1
ATOM 1267 N N . ILE A 1 156 ? -0.704 -1.012 -7.928 1.00 93.00 156 ILE A N 1
ATOM 1268 C CA . ILE A 1 156 ? -1.097 -2.367 -8.313 1.00 93.00 156 ILE A CA 1
ATOM 1269 C C . ILE A 1 156 ? -0.730 -3.305 -7.164 1.00 93.00 156 ILE A C 1
ATOM 1271 O O . ILE A 1 156 ? 0.204 -3.034 -6.410 1.00 93.00 156 ILE A O 1
ATOM 1275 N N . CYS A 1 157 ? -1.461 -4.406 -7.019 1.00 89.38 157 CYS A N 1
ATOM 1276 C CA . CYS A 1 157 ? -1.080 -5.466 -6.091 1.00 89.38 157 CYS A CA 1
ATOM 1277 C C . CYS A 1 157 ? -0.296 -6.525 -6.859 1.00 89.38 157 CYS A C 1
ATOM 1279 O O . CYS A 1 157 ? -0.825 -7.099 -7.808 1.00 89.38 157 CYS A O 1
ATOM 1281 N N . LEU A 1 158 ? 0.922 -6.816 -6.418 1.00 83.44 158 LEU A N 1
ATOM 1282 C CA . LEU A 1 158 ? 1.686 -7.969 -6.884 1.00 83.44 158 LEU A CA 1
ATOM 1283 C C . LEU A 1 158 ? 1.422 -9.130 -5.912 1.00 83.44 158 LEU A C 1
ATOM 1285 O O . LEU A 1 158 ? 1.444 -8.923 -4.699 1.00 83.44 158 LEU A O 1
ATOM 1289 N N . LYS A 1 159 ? 1.107 -10.328 -6.422 1.00 75.69 159 LYS A N 1
ATOM 1290 C CA . LYS A 1 159 ? 0.834 -11.526 -5.605 1.00 75.69 159 LYS A CA 1
ATOM 1291 C C . LYS A 1 159 ? 1.733 -12.683 -6.045 1.00 75.69 159 LYS A C 1
ATOM 1293 O O . LYS A 1 159 ? 1.789 -12.979 -7.233 1.00 75.69 159 LYS A O 1
ATOM 1298 N N . GLY A 1 160 ? 2.378 -13.365 -5.098 1.00 65.50 160 GLY A N 1
ATOM 1299 C CA . GLY A 1 160 ? 3.269 -14.500 -5.388 1.00 65.50 160 G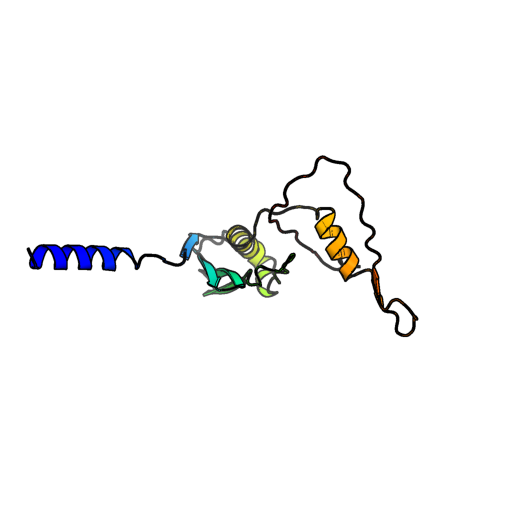LY A CA 1
ATOM 1300 C C . GLY A 1 160 ? 4.436 -14.134 -6.313 1.00 65.50 160 GLY A C 1
ATOM 1301 O O . GLY A 1 160 ? 4.838 -12.972 -6.368 1.00 65.50 160 GLY A O 1
ATOM 1302 N N . ASP A 1 161 ? 4.914 -15.114 -7.080 1.00 52.50 161 ASP A N 1
ATOM 1303 C CA . ASP A 1 161 ? 5.945 -14.981 -8.121 1.00 52.50 161 ASP A CA 1
ATOM 1304 C C . ASP A 1 161 ? 5.428 -14.252 -9.382 1.00 52.50 161 ASP A C 1
ATOM 1306 O O . ASP A 1 161 ? 5.754 -14.598 -10.513 1.00 52.50 161 ASP A O 1
ATOM 1310 N N . SER A 1 162 ? 4.651 -13.174 -9.226 1.00 48.28 162 SER A N 1
ATOM 1311 C CA . SER A 1 162 ? 4.318 -12.253 -10.336 1.00 48.28 162 SER A CA 1
ATOM 1312 C C . SER A 1 162 ? 5.551 -11.482 -10.864 1.00 48.28 162 SER A C 1
ATOM 1314 O O . SER A 1 162 ? 5.405 -10.450 -11.515 1.00 48.28 162 SER A O 1
ATOM 1316 N N . LEU A 1 163 ? 6.754 -11.940 -10.506 1.00 44.81 163 LEU A N 1
ATOM 1317 C CA . LEU A 1 163 ? 8.070 -11.376 -10.787 1.00 44.81 163 LEU A CA 1
ATOM 1318 C C . LEU A 1 163 ? 8.993 -12.385 -11.504 1.00 44.81 163 LEU A C 1
ATOM 1320 O O . LEU A 1 163 ? 10.184 -12.105 -11.614 1.00 44.81 163 LEU A O 1
ATOM 1324 N N . ASN A 1 164 ? 8.460 -13.531 -11.958 1.00 33.53 164 ASN A N 1
ATOM 1325 C CA . ASN A 1 164 ? 9.177 -14.499 -12.799 1.00 33.53 164 ASN A CA 1
ATOM 1326 C C . ASN A 1 164 ? 9.079 -14.139 -14.284 1.00 33.53 164 ASN A C 1
ATOM 1328 O O . ASN A 1 164 ? 7.955 -13.823 -14.738 1.00 33.53 164 ASN A O 1
#